Protein AF-A0A1I5QNH8-F1 (afdb_monomer_lite)

Foldseek 3Di:
DPDPPPPPQQFLLQALQWDWDWDDDPHDTDTDQWTFRPPPHTDIHGRGDHDPPGDGRDPQPPPPDHPPPDD

pLDDT: mean 75.52, std 16.67, range [40.16, 93.75]

Radius of gyration: 14.55 Å; chains: 1; bounding box: 27×33×35 Å

Secondary structure (DSSP, 8-state):
----------BGGGBTTEEEEEEEETTEEEEEEEEEE-SSS-EEEETTSB-TT--BPPTT--TTS------

Sequence (71 aa):
MPLYEKRDDVYCGGCGHFIRHYIWYRTQFMPLSVGHCTFPRVKDRQEGQSCPLWVPAEPGHNPLCPAEKGR

Structure (mmCIF, N/CA/C/O backbone):
data_AF-A0A1I5QNH8-F1
#
_entry.id   AF-A0A1I5QNH8-F1
#
loop_
_atom_site.group_PDB
_atom_site.id
_atom_site.type_symbol
_atom_site.label_atom_id
_atom_site.label_alt_id
_atom_site.label_comp_id
_atom_site.label_asym_id
_atom_site.label_entity_id
_atom_site.label_seq_id
_atom_site.pdbx_PDB_ins_code
_atom_site.Cartn_x
_atom_site.Cartn_y
_atom_site.Cartn_z
_atom_site.occupancy
_atom_site.B_iso_or_equiv
_atom_site.auth_seq_id
_atom_site.auth_comp_id
_atom_site.auth_asym_id
_atom_site.auth_atom_id
_atom_site.pdbx_PDB_model_num
ATOM 1 N N . MET A 1 1 ? -14.905 -26.247 -18.986 1.00 52.00 1 MET A N 1
ATOM 2 C CA . MET A 1 1 ? -14.350 -25.579 -17.792 1.00 52.00 1 MET A CA 1
ATOM 3 C C . MET A 1 1 ? -13.229 -24.680 -18.283 1.00 52.00 1 MET A C 1
ATOM 5 O O . MET A 1 1 ? -12.232 -25.235 -18.731 1.00 52.00 1 MET A O 1
ATOM 9 N N . PRO A 1 2 ? -13.396 -23.349 -18.354 1.00 51.19 2 PRO A N 1
ATOM 10 C CA . PRO A 1 2 ? -12.284 -22.493 -18.737 1.00 51.19 2 PRO A CA 1
ATOM 11 C C . PRO A 1 2 ? -11.235 -22.583 -17.629 1.00 51.19 2 PRO A C 1
ATOM 13 O O . PRO A 1 2 ? -11.546 -22.380 -16.454 1.00 51.19 2 PRO A O 1
ATOM 16 N N . LEU A 1 3 ? -10.019 -22.973 -18.002 1.00 56.47 3 LEU A N 1
ATOM 17 C CA . LEU A 1 3 ? -8.868 -22.886 -17.119 1.00 56.47 3 LEU A CA 1
ATOM 18 C C . LEU A 1 3 ? -8.707 -21.402 -16.787 1.00 56.47 3 LEU A C 1
ATOM 20 O O . LEU A 1 3 ? -8.549 -20.585 -17.691 1.00 56.47 3 LEU A O 1
ATOM 24 N N . TYR A 1 4 ? -8.841 -21.045 -15.510 1.00 59.34 4 TYR A N 1
ATOM 25 C CA . TYR A 1 4 ? -8.529 -19.705 -15.032 1.00 59.34 4 TYR A CA 1
ATOM 26 C C . TYR A 1 4 ? -7.014 -19.538 -15.169 1.00 59.34 4 TYR A C 1
ATOM 28 O O . TYR A 1 4 ? -6.257 -19.837 -14.246 1.00 59.34 4 TYR A O 1
ATOM 36 N N . GLU A 1 5 ? -6.559 -19.166 -16.366 1.00 55.69 5 GLU A N 1
ATOM 37 C CA . GLU A 1 5 ? -5.198 -18.704 -16.590 1.00 55.69 5 GLU A CA 1
ATOM 38 C C . GLU A 1 5 ? -5.032 -17.474 -15.709 1.00 55.69 5 GLU A C 1
ATOM 40 O O . GLU A 1 5 ? -5.573 -16.402 -15.988 1.00 55.69 5 GLU A O 1
ATOM 45 N N . LYS A 1 6 ? -4.353 -17.671 -14.577 1.00 53.09 6 LYS A N 1
ATOM 46 C CA . LYS A 1 6 ? -3.973 -16.610 -13.661 1.00 53.09 6 LYS A CA 1
ATOM 47 C C . LYS A 1 6 ? -3.088 -15.665 -14.463 1.00 53.09 6 LYS A C 1
ATOM 49 O O . LYS A 1 6 ? -1.891 -15.895 -14.592 1.00 53.09 6 LYS A O 1
ATOM 54 N N . ARG A 1 7 ? -3.682 -14.624 -15.047 1.00 55.75 7 ARG A N 1
ATOM 55 C CA . ARG A 1 7 ? -2.902 -13.490 -15.515 1.00 55.75 7 ARG A CA 1
ATOM 56 C C . ARG A 1 7 ? -2.188 -12.988 -14.274 1.00 55.75 7 ARG A C 1
ATOM 58 O O . ARG A 1 7 ? -2.837 -12.583 -13.307 1.00 55.75 7 ARG A O 1
ATOM 65 N N . ASP A 1 8 ? -0.865 -13.097 -14.266 1.00 57.38 8 ASP A N 1
ATOM 66 C CA . ASP A 1 8 ? -0.022 -12.361 -13.334 1.00 57.38 8 ASP A CA 1
ATOM 67 C C . ASP A 1 8 ? -0.136 -10.891 -13.729 1.00 57.38 8 ASP A C 1
ATOM 69 O O . ASP A 1 8 ? 0.752 -10.291 -14.332 1.00 57.38 8 ASP A O 1
ATOM 73 N N . ASP A 1 9 ? -1.324 -10.341 -13.502 1.00 62.31 9 ASP A N 1
ATOM 74 C CA . ASP A 1 9 ? -1.608 -8.972 -13.811 1.00 62.31 9 ASP A CA 1
ATOM 75 C C . ASP A 1 9 ? -0.715 -8.148 -12.883 1.00 62.31 9 ASP A C 1
ATOM 77 O O . ASP A 1 9 ? -0.821 -8.213 -11.654 1.00 62.31 9 ASP A O 1
ATOM 81 N N . VAL A 1 10 ? 0.210 -7.412 -13.497 1.00 75.31 10 VAL A N 1
ATOM 82 C CA . VAL A 1 10 ? 1.240 -6.568 -12.877 1.00 75.31 10 VAL A CA 1
ATOM 83 C C . VAL A 1 10 ? 0.634 -5.341 -12.180 1.00 75.31 10 VAL A C 1
ATOM 85 O O . VAL A 1 10 ? 0.990 -4.190 -12.445 1.00 75.31 10 VAL A O 1
ATOM 88 N N . TYR A 1 11 ? -0.331 -5.574 -11.294 1.00 82.62 11 TYR A N 1
ATOM 89 C CA . TYR A 1 11 ? -1.030 -4.569 -10.512 1.00 82.62 11 TYR A CA 1
ATOM 90 C C . TYR A 1 11 ? -0.270 -4.246 -9.230 1.00 82.62 11 TYR A C 1
ATOM 92 O O . TYR A 1 11 ? 0.305 -5.118 -8.573 1.00 82.62 11 TYR A O 1
ATOM 100 N N . CYS A 1 12 ? -0.324 -2.979 -8.828 1.00 84.25 12 CYS A N 1
ATOM 101 C CA . CYS A 1 12 ? 0.243 -2.489 -7.579 1.00 84.25 12 CYS A CA 1
ATOM 102 C C . CYS A 1 12 ? -0.221 -3.316 -6.374 1.00 84.25 12 CYS A C 1
ATOM 104 O O . CYS A 1 12 ? 0.586 -3.559 -5.490 1.00 84.25 12 CYS A O 1
ATOM 106 N N . GLY A 1 13 ? -1.459 -3.819 -6.354 1.00 79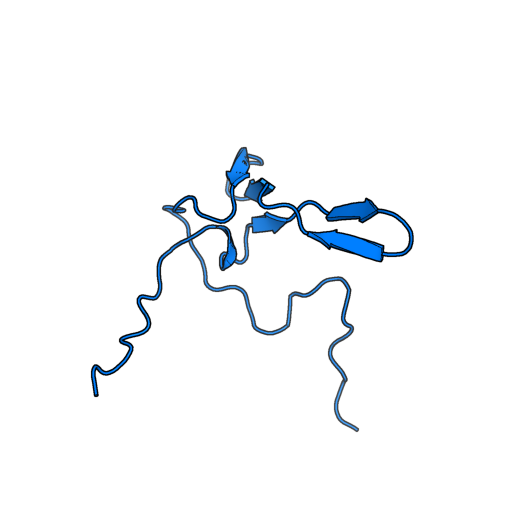.50 13 GLY A N 1
ATOM 107 C CA . GLY A 1 13 ? -1.975 -4.627 -5.246 1.00 79.50 13 GLY A CA 1
ATOM 108 C C . GLY A 1 13 ? -1.172 -5.880 -4.901 1.00 79.50 13 GLY A C 1
ATOM 109 O O . GLY A 1 13 ? -1.133 -6.260 -3.733 1.00 79.50 13 GLY A O 1
ATOM 110 N N . GLY A 1 14 ? -0.508 -6.485 -5.890 1.00 80.50 14 GLY A N 1
ATOM 111 C CA . GLY A 1 14 ? 0.386 -7.634 -5.705 1.00 80.50 14 GLY A CA 1
ATOM 112 C C . GLY A 1 14 ? 1.876 -7.282 -5.750 1.00 80.50 14 GLY A C 1
ATOM 113 O O . GLY A 1 14 ? 2.712 -8.181 -5.765 1.00 80.50 14 GLY A O 1
ATOM 114 N N . CYS A 1 15 ? 2.214 -5.993 -5.833 1.00 85.94 15 CYS A N 1
ATOM 115 C CA . CYS A 1 15 ? 3.588 -5.5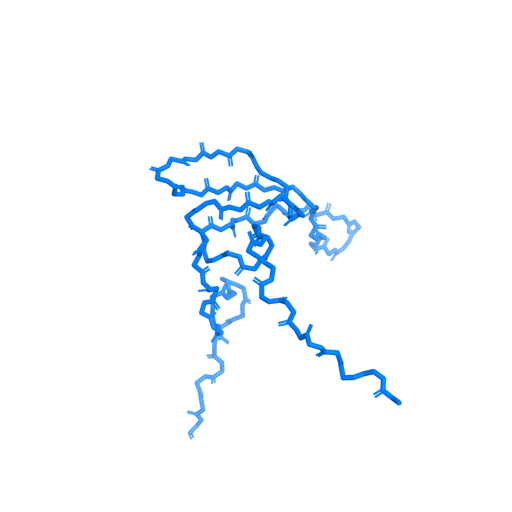25 -5.956 1.00 85.94 15 CYS A CA 1
ATOM 116 C C . CYS A 1 15 ? 4.270 -5.474 -4.586 1.00 85.94 15 CYS A C 1
ATOM 118 O O . CYS A 1 15 ? 3.750 -4.843 -3.667 1.00 85.94 15 CYS A O 1
ATOM 120 N N . GLY A 1 16 ? 5.486 -6.009 -4.470 1.00 84.00 16 GLY A N 1
ATOM 121 C CA . GLY A 1 16 ? 6.298 -5.906 -3.249 1.00 84.00 16 GLY A CA 1
ATOM 122 C C . GLY A 1 16 ? 6.680 -4.470 -2.852 1.00 84.00 16 GLY A C 1
ATOM 123 O O . GLY A 1 16 ? 7.089 -4.228 -1.722 1.00 84.00 16 GLY A O 1
ATOM 124 N N . HIS A 1 17 ? 6.529 -3.496 -3.756 1.00 86.62 17 HIS A N 1
ATOM 125 C CA . HIS A 1 17 ? 6.791 -2.077 -3.481 1.00 86.62 17 HIS A CA 1
ATOM 126 C C . HIS A 1 17 ? 5.547 -1.279 -3.074 1.00 86.62 17 HIS A C 1
ATOM 128 O O . HIS A 1 17 ? 5.658 -0.081 -2.798 1.00 86.62 17 HIS A O 1
ATOM 134 N N . PHE A 1 18 ? 4.362 -1.890 -3.098 1.00 88.31 18 PHE A N 1
ATOM 135 C CA . PHE A 1 18 ? 3.120 -1.200 -2.784 1.00 88.31 18 PHE A CA 1
ATOM 136 C C . PHE A 1 18 ? 2.793 -1.310 -1.296 1.00 88.31 18 PHE A C 1
ATOM 138 O O . PHE A 1 18 ? 2.539 -2.388 -0.767 1.00 88.31 18 PHE A O 1
ATOM 145 N N . ILE A 1 19 ? 2.756 -0.164 -0.627 1.00 88.44 19 ILE A N 1
ATOM 146 C CA . ILE A 1 19 ? 2.305 -0.031 0.753 1.00 88.44 19 ILE A CA 1
ATOM 147 C C . ILE A 1 19 ? 0.846 0.404 0.720 1.00 88.44 19 ILE A C 1
ATOM 149 O O . ILE A 1 19 ? 0.528 1.520 0.311 1.00 88.44 19 ILE A O 1
ATOM 153 N N . ARG A 1 20 ? -0.043 -0.485 1.157 1.00 89.38 20 ARG A N 1
ATOM 154 C CA . ARG A 1 20 ? -1.478 -0.215 1.242 1.00 89.38 20 ARG A CA 1
ATOM 155 C C . ARG A 1 20 ? -1.795 0.678 2.439 1.00 89.38 20 ARG A C 1
ATOM 157 O O . ARG A 1 20 ? -1.254 0.470 3.524 1.00 89.38 20 ARG A O 1
ATOM 164 N N . HIS A 1 21 ? -2.711 1.627 2.266 1.00 91.62 21 HIS A N 1
ATOM 165 C CA . HIS A 1 21 ? -3.253 2.376 3.394 1.00 91.62 21 HIS A CA 1
ATOM 166 C C . HIS A 1 21 ? -4.301 1.577 4.147 1.00 91.62 21 HIS A C 1
ATOM 168 O O . HIS A 1 21 ? -5.133 0.887 3.558 1.00 91.62 21 HIS A O 1
ATOM 174 N N . TYR A 1 22 ? -4.283 1.736 5.463 1.00 90.62 22 TYR A N 1
ATOM 175 C CA . TYR A 1 22 ? -5.294 1.201 6.352 1.00 90.62 22 TYR A CA 1
ATOM 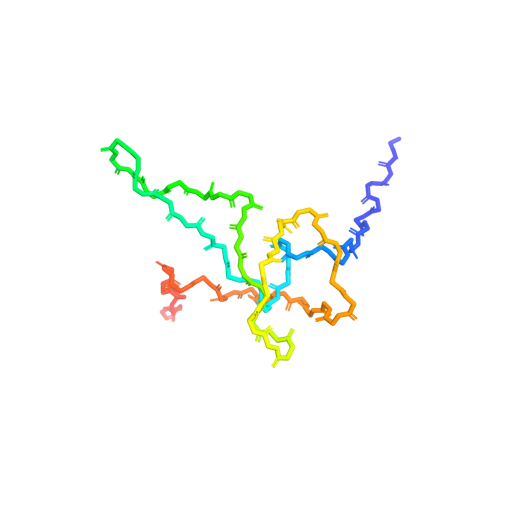176 C C . TYR A 1 22 ? -5.892 2.343 7.153 1.00 90.62 22 TYR A C 1
ATOM 178 O O . TYR A 1 22 ? -5.180 3.244 7.594 1.00 90.62 22 TYR A O 1
ATOM 186 N N . ILE A 1 23 ? -7.202 2.289 7.351 1.00 92.69 23 ILE A N 1
ATOM 187 C CA . ILE A 1 23 ? -7.899 3.192 8.263 1.00 92.69 23 ILE A CA 1
ATOM 188 C C . ILE A 1 23 ? -8.418 2.397 9.446 1.00 92.69 23 ILE A C 1
ATOM 190 O O . ILE A 1 23 ? -8.866 1.262 9.297 1.00 92.69 23 ILE A O 1
ATOM 194 N N . TRP A 1 24 ? -8.380 2.998 10.627 1.00 92.69 24 TRP A N 1
ATOM 195 C CA . TRP A 1 24 ? -9.077 2.444 11.775 1.00 92.69 24 TRP A CA 1
ATOM 196 C C . TRP A 1 24 ? -10.566 2.771 11.652 1.00 92.69 24 TRP A C 1
ATOM 198 O O . TRP A 1 24 ? -10.951 3.940 11.690 1.00 92.69 24 TRP A O 1
ATOM 208 N N . TYR A 1 25 ? -11.407 1.751 11.483 1.00 90.88 25 TYR A N 1
ATOM 209 C CA . TYR A 1 25 ? -12.853 1.924 11.382 1.00 90.88 25 TYR A CA 1
ATOM 210 C C . TYR A 1 25 ? -13.586 0.976 12.329 1.00 90.88 25 TYR A C 1
ATOM 212 O O . TYR A 1 25 ? -13.413 -0.242 12.271 1.00 90.88 25 TYR A O 1
ATOM 220 N N . ARG A 1 26 ? -14.442 1.561 13.180 1.00 89.62 26 ARG A N 1
ATOM 221 C CA . ARG A 1 26 ? -15.182 0.922 14.284 1.00 89.62 26 ARG A CA 1
ATOM 222 C C . ARG A 1 26 ? -14.267 0.252 15.309 1.00 89.62 26 ARG A C 1
ATOM 224 O O . ARG A 1 26 ? -14.101 0.774 16.403 1.00 89.62 26 ARG A O 1
ATOM 231 N N . THR A 1 27 ? -13.680 -0.879 14.948 1.00 93.75 27 THR A N 1
ATOM 232 C CA . THR A 1 27 ? -12.878 -1.739 15.829 1.00 93.75 27 THR A CA 1
ATOM 233 C C . THR A 1 27 ? -11.766 -2.483 15.085 1.00 93.75 27 THR A C 1
ATOM 235 O O . THR A 1 27 ? -11.119 -3.342 15.676 1.00 93.75 27 THR A O 1
ATOM 238 N N . GLN A 1 28 ? -11.556 -2.208 13.792 1.00 92.44 28 GLN A N 1
ATOM 239 C CA . GLN A 1 28 ? -10.574 -2.924 12.978 1.00 92.44 28 GLN A CA 1
ATOM 240 C C . GLN A 1 28 ? -9.877 -2.008 11.970 1.00 92.44 28 GLN A C 1
ATOM 242 O O . GLN A 1 28 ? -10.428 -0.994 11.533 1.00 92.44 28 GLN A O 1
ATOM 247 N N . PHE A 1 29 ? -8.669 -2.400 11.568 1.00 92.50 29 PHE A N 1
ATOM 248 C CA . PHE A 1 29 ? -7.976 -1.795 10.436 1.00 92.50 29 PHE A CA 1
ATOM 249 C C . PHE A 1 29 ? -8.595 -2.294 9.132 1.00 92.50 29 PHE A C 1
ATOM 251 O O . PHE A 1 29 ? -8.561 -3.488 8.843 1.00 92.50 29 PHE A O 1
ATOM 258 N N . MET A 1 30 ? -9.155 -1.384 8.339 1.00 89.75 30 MET A N 1
ATOM 259 C CA . MET A 1 30 ? -9.705 -1.710 7.028 1.00 89.75 30 MET A CA 1
ATOM 260 C C . MET A 1 30 ? -8.735 -1.304 5.918 1.00 89.75 30 MET A C 1
ATOM 262 O O . MET A 1 30 ? -8.277 -0.156 5.920 1.00 89.75 30 MET A O 1
ATOM 266 N N . PRO A 1 31 ? -8.427 -2.212 4.972 1.00 90.19 31 PRO A N 1
ATOM 267 C CA . PRO A 1 31 ? -7.607 -1.889 3.815 1.00 90.19 31 PRO A CA 1
ATOM 268 C C . PRO A 1 31 ? -8.339 -0.905 2.905 1.00 90.19 31 PRO A C 1
ATOM 270 O O . PRO A 1 31 ? -9.513 -1.091 2.586 1.00 90.19 31 PRO A O 1
ATOM 273 N N . LEU A 1 32 ? -7.628 0.115 2.436 1.00 88.56 32 LEU A N 1
ATOM 274 C CA . LEU A 1 32 ? -8.083 0.965 1.346 1.00 88.56 32 LEU A CA 1
ATOM 275 C C . LEU A 1 32 ? -7.529 0.467 0.009 1.00 88.56 32 LEU A C 1
ATOM 277 O O . LEU A 1 32 ? -6.469 -0.155 -0.059 1.00 88.56 32 LEU A O 1
ATOM 281 N N . SER A 1 33 ? -8.226 0.810 -1.073 1.00 87.31 33 SER A N 1
ATOM 282 C CA . SER A 1 33 ? -7.760 0.604 -2.450 1.00 87.31 33 SER A CA 1
ATOM 283 C C . SER A 1 33 ? -6.677 1.607 -2.873 1.00 87.31 33 SER A C 1
ATOM 285 O O . SER A 1 33 ? -6.232 1.586 -4.020 1.00 87.31 33 SER A O 1
ATOM 287 N N . VAL A 1 34 ? -6.245 2.485 -1.962 1.00 89.50 34 VAL A N 1
ATOM 288 C CA . VAL A 1 34 ? -5.194 3.487 -2.169 1.00 89.50 34 VAL A CA 1
ATOM 289 C C . VAL A 1 34 ? -3.988 3.193 -1.283 1.00 89.50 34 VAL A C 1
ATOM 291 O O . VAL A 1 34 ? -4.103 2.595 -0.212 1.00 89.50 34 VAL A O 1
ATOM 294 N N . GLY A 1 35 ? -2.823 3.627 -1.734 1.00 90.50 35 GLY A N 1
ATOM 295 C CA . GLY A 1 35 ? -1.573 3.479 -1.013 1.00 90.50 35 GLY A CA 1
ATOM 296 C C . GLY A 1 35 ? -0.440 4.186 -1.739 1.00 90.50 35 GLY A C 1
ATOM 297 O O . GLY A 1 35 ? -0.668 5.077 -2.564 1.00 90.50 35 GLY A O 1
ATOM 298 N N . HIS A 1 36 ? 0.783 3.742 -1.480 1.00 92.12 36 HIS A N 1
ATOM 299 C CA . HIS A 1 36 ? 1.970 4.293 -2.113 1.00 92.12 36 HIS A CA 1
ATOM 300 C C . HIS A 1 36 ? 2.842 3.200 -2.715 1.00 92.12 36 HIS A C 1
ATOM 302 O O . HIS A 1 36 ? 3.127 2.191 -2.080 1.00 92.12 36 HIS A O 1
ATOM 308 N N . CYS A 1 37 ? 3.332 3.425 -3.930 1.00 88.56 37 CYS A N 1
ATOM 309 C CA . CYS A 1 37 ? 4.474 2.680 -4.446 1.00 88.56 37 CYS A CA 1
ATOM 310 C C . CYS A 1 37 ? 5.745 3.409 -4.011 1.00 88.56 37 CYS A C 1
ATOM 312 O O . CYS A 1 37 ? 5.924 4.573 -4.366 1.00 88.56 37 CYS A O 1
ATOM 314 N N . THR A 1 38 ? 6.609 2.755 -3.238 1.00 86.75 38 THR A N 1
ATOM 315 C CA . THR A 1 38 ? 7.820 3.381 -2.680 1.00 86.75 38 THR A CA 1
ATOM 316 C C . THR A 1 38 ? 8.988 3.434 -3.661 1.00 86.75 38 THR A C 1
ATOM 318 O O . THR A 1 38 ? 9.911 4.225 -3.464 1.00 86.75 38 THR A O 1
ATOM 321 N N . PHE A 1 39 ? 8.948 2.652 -4.746 1.00 82.88 39 PHE A N 1
ATOM 322 C CA . PHE A 1 39 ? 10.070 2.500 -5.671 1.00 82.88 39 PHE A CA 1
ATOM 323 C C . PHE A 1 39 ? 9.810 3.101 -7.066 1.00 82.88 39 PHE A C 1
ATOM 325 O O . PHE A 1 39 ? 8.722 2.944 -7.634 1.00 82.88 39 PHE A O 1
ATOM 332 N N . PRO A 1 40 ? 10.793 3.785 -7.691 1.00 79.75 40 PRO A N 1
ATOM 333 C CA . PRO A 1 40 ? 12.049 4.308 -7.121 1.00 79.75 40 PRO A CA 1
ATOM 334 C C . PRO A 1 40 ? 11.866 5.550 -6.229 1.00 79.75 40 PRO A C 1
ATOM 336 O O . PRO A 1 40 ? 12.819 6.033 -5.630 1.00 79.75 40 PRO A O 1
ATOM 339 N N . ARG A 1 41 ? 10.653 6.103 -6.173 1.00 85.00 41 ARG A N 1
ATOM 340 C CA . ARG A 1 41 ? 10.250 7.206 -5.294 1.00 85.00 41 ARG A CA 1
ATOM 341 C C . ARG A 1 41 ? 8.840 6.927 -4.797 1.00 85.00 41 ARG A C 1
ATOM 343 O O . ARG A 1 41 ? 8.100 6.229 -5.491 1.00 85.00 41 ARG A O 1
ATOM 350 N N . VAL A 1 42 ? 8.466 7.521 -3.668 1.00 87.50 42 VAL A N 1
ATOM 351 C CA . VAL A 1 42 ? 7.104 7.443 -3.125 1.00 87.50 42 VAL A CA 1
ATOM 352 C C . VAL A 1 42 ? 6.133 8.122 -4.092 1.00 87.50 42 VAL A C 1
ATOM 354 O O . VAL A 1 42 ? 6.287 9.299 -4.412 1.00 87.50 42 VAL A O 1
ATOM 357 N N . LYS A 1 43 ? 5.172 7.353 -4.603 1.00 87.44 43 LYS A N 1
ATOM 358 C CA . LYS A 1 43 ? 4.123 7.805 -5.524 1.00 87.44 43 LYS A CA 1
ATOM 359 C C . LYS A 1 43 ? 2.782 7.291 -5.042 1.00 87.44 43 LYS A C 1
ATOM 361 O O . LYS A 1 43 ? 2.669 6.104 -4.736 1.00 87.44 43 LYS A O 1
ATOM 366 N N . ASP A 1 44 ? 1.769 8.140 -5.088 1.00 88.94 44 ASP A N 1
ATOM 367 C CA . ASP A 1 44 ? 0.392 7.743 -4.805 1.00 88.94 44 ASP A CA 1
ATOM 368 C C . ASP A 1 44 ? -0.096 6.782 -5.883 1.00 88.94 44 ASP A C 1
ATOM 370 O O . ASP A 1 44 ? 0.031 7.043 -7.083 1.00 88.94 44 ASP A O 1
ATOM 374 N N . ARG A 1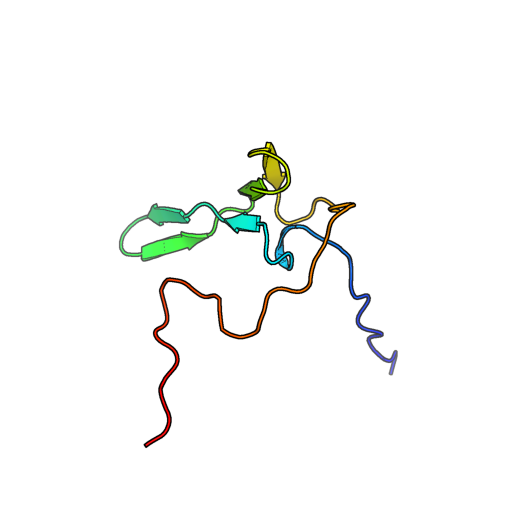 45 ? -0.604 5.626 -5.457 1.00 88.81 45 ARG A N 1
ATOM 375 C CA . ARG A 1 45 ? -1.067 4.560 -6.345 1.00 88.81 45 ARG A CA 1
ATOM 376 C C . ARG A 1 45 ? -2.336 3.925 -5.803 1.00 88.81 45 ARG A C 1
ATOM 378 O O . ARG A 1 45 ? -2.579 3.907 -4.600 1.00 88.81 45 ARG A O 1
ATOM 385 N N . GLN A 1 46 ? -3.129 3.377 -6.715 1.00 88.69 46 GLN A N 1
ATOM 386 C CA . GLN A 1 46 ? -4.273 2.538 -6.367 1.00 88.69 46 GLN A CA 1
ATOM 387 C C . GLN A 1 46 ? -3.942 1.071 -6.623 1.00 88.69 46 GLN A C 1
ATOM 389 O O . GLN A 1 46 ? -3.125 0.761 -7.491 1.00 88.69 46 GLN A O 1
ATOM 394 N N . GLU A 1 47 ? -4.601 0.180 -5.892 1.00 85.62 47 GLU A N 1
ATOM 395 C CA . GLU A 1 47 ? -4.389 -1.267 -5.945 1.00 85.62 47 GLU A CA 1
ATOM 396 C C . GLU A 1 47 ? -4.510 -1.830 -7.369 1.00 85.62 47 GLU A C 1
ATOM 398 O O . GLU A 1 47 ? -3.660 -2.609 -7.796 1.00 85.62 47 GLU A O 1
ATOM 403 N N . GLY A 1 48 ? -5.516 -1.378 -8.123 1.00 83.56 48 GLY A N 1
ATOM 404 C CA . GLY A 1 48 ? -5.777 -1.823 -9.496 1.00 83.56 48 GLY A CA 1
ATOM 405 C C . GLY A 1 48 ? -4.935 -1.139 -10.576 1.00 83.56 48 GLY A C 1
ATOM 406 O O . GLY A 1 48 ? -5.122 -1.419 -11.755 1.00 83.56 48 GLY A O 1
ATOM 407 N N . GLN A 1 49 ? -4.027 -0.221 -10.228 1.00 86.19 49 GLN A N 1
ATOM 408 C CA . GLN A 1 49 ? -3.140 0.374 -11.230 1.00 86.19 49 GLN A CA 1
ATOM 409 C C . GLN A 1 49 ? -1.983 -0.559 -11.562 1.00 86.19 49 GLN A C 1
ATOM 411 O O . GLN A 1 49 ? -1.406 -1.176 -10.671 1.00 86.19 49 GLN A O 1
ATOM 416 N N . SER A 1 50 ? -1.584 -0.602 -12.831 1.00 84.69 50 SER A N 1
ATOM 417 C CA . SER A 1 50 ? -0.395 -1.336 -13.249 1.00 84.69 50 SER A CA 1
ATOM 418 C C . SER A 1 50 ? 0.895 -0.611 -12.843 1.00 84.69 50 SER A C 1
ATOM 420 O O . SER A 1 50 ? 0.989 0.627 -12.859 1.00 84.69 50 SER A O 1
ATOM 422 N N . CYS A 1 51 ? 1.907 -1.393 -12.461 1.00 79.44 51 CYS A N 1
ATOM 423 C CA . CYS A 1 51 ? 3.244 -0.898 -12.146 1.00 79.44 51 CYS A CA 1
ATOM 424 C C . CYS A 1 51 ? 4.243 -1.373 -13.217 1.00 79.44 51 CYS A C 1
ATOM 426 O O . CYS A 1 51 ? 4.367 -2.574 -13.428 1.00 79.44 51 CYS A O 1
ATOM 428 N N . PRO A 1 52 ? 5.004 -0.473 -13.869 1.00 80.00 52 PRO A N 1
ATOM 429 C CA . PRO A 1 52 ? 6.038 -0.878 -14.828 1.00 80.00 52 PRO A CA 1
ATOM 430 C C . PRO A 1 52 ? 7.257 -1.529 -14.154 1.00 80.00 52 PRO A C 1
ATOM 432 O O . PRO A 1 52 ? 8.018 -2.233 -14.803 1.00 80.00 52 PRO A O 1
ATOM 435 N N . LEU A 1 53 ? 7.444 -1.286 -12.854 1.00 83.12 53 LEU A N 1
ATOM 436 C CA . LEU A 1 53 ? 8.497 -1.869 -12.015 1.00 83.12 53 LEU A CA 1
ATOM 437 C C . LEU A 1 53 ? 7.867 -2.825 -10.999 1.00 83.12 53 LEU A C 1
ATOM 439 O O . LEU A 1 53 ? 8.146 -2.760 -9.803 1.00 83.12 53 LEU A O 1
ATOM 443 N N . TRP A 1 54 ? 6.896 -3.609 -11.460 1.00 84.62 54 TRP A N 1
ATOM 444 C CA . TRP A 1 54 ? 6.221 -4.586 -10.625 1.00 84.62 54 TRP A CA 1
ATOM 445 C C . TRP A 1 54 ? 7.184 -5.714 -10.263 1.00 84.62 54 TRP A C 1
ATOM 447 O O . TRP A 1 54 ? 7.881 -6.248 -11.123 1.00 84.62 54 TRP A O 1
ATOM 457 N N . VAL A 1 55 ? 7.194 -6.077 -8.988 1.00 84.25 55 VAL A N 1
ATOM 458 C CA . VAL A 1 55 ? 7.935 -7.224 -8.464 1.00 84.25 55 VAL A CA 1
ATOM 459 C C . VAL A 1 55 ? 6.943 -8.037 -7.641 1.00 84.25 55 VAL A C 1
ATOM 461 O O . VAL A 1 55 ? 6.182 -7.422 -6.882 1.00 84.25 55 VAL A O 1
ATOM 464 N N . PRO A 1 56 ? 6.915 -9.375 -7.770 1.00 81.62 56 PRO A N 1
ATOM 465 C CA . PRO A 1 56 ? 6.034 -10.199 -6.956 1.00 81.62 56 PRO A CA 1
ATOM 466 C C . PRO A 1 56 ? 6.301 -9.937 -5.473 1.00 81.62 56 PRO A C 1
ATOM 468 O O . PRO A 1 56 ? 7.450 -9.928 -5.032 1.00 81.62 56 PRO A O 1
ATOM 471 N N . ALA A 1 57 ? 5.242 -9.689 -4.701 1.00 74.94 57 ALA A N 1
ATOM 472 C CA . ALA A 1 57 ? 5.367 -9.628 -3.253 1.00 74.94 57 ALA A CA 1
ATOM 473 C C . ALA A 1 57 ? 5.829 -10.995 -2.722 1.00 74.94 57 ALA A C 1
ATOM 475 O O . ALA A 1 57 ? 5.205 -12.020 -3.005 1.00 74.94 57 ALA A O 1
ATOM 476 N N . GLU A 1 58 ? 6.919 -11.009 -1.953 1.00 69.69 58 GLU A N 1
ATOM 477 C CA . GLU A 1 58 ? 7.383 -12.213 -1.263 1.00 69.69 58 GLU A CA 1
ATOM 478 C C . GLU A 1 58 ? 6.260 -12.731 -0.339 1.00 69.69 58 GLU A C 1
ATOM 480 O O . GLU A 1 58 ? 5.690 -11.938 0.429 1.00 69.69 58 GLU A O 1
ATOM 485 N N . PRO A 1 59 ? 5.927 -14.037 -0.378 1.00 55.88 59 PRO A N 1
ATOM 486 C CA . PRO A 1 59 ? 4.954 -14.639 0.526 1.00 55.88 59 PRO A CA 1
ATOM 487 C C . PRO A 1 59 ? 5.518 -14.615 1.952 1.00 55.88 59 PRO A C 1
ATOM 489 O O . PRO A 1 59 ? 6.216 -15.523 2.387 1.00 55.88 59 PRO A O 1
ATOM 492 N N . GLY A 1 60 ? 5.269 -13.522 2.667 1.00 53.72 60 GLY A N 1
ATOM 493 C CA . GLY A 1 60 ? 5.838 -13.276 3.993 1.00 53.72 60 GLY A CA 1
ATOM 494 C C . GLY A 1 60 ? 6.002 -11.800 4.346 1.00 53.72 60 GLY A C 1
ATOM 495 O O . GLY A 1 60 ? 6.162 -11.479 5.520 1.00 53.72 60 GLY A O 1
ATOM 496 N N . HIS A 1 61 ? 5.893 -10.878 3.383 1.00 52.34 61 HIS A N 1
ATOM 497 C CA . HIS A 1 61 ? 5.917 -9.440 3.669 1.00 52.34 61 HIS A CA 1
ATOM 498 C C . HIS A 1 61 ? 4.533 -8.912 4.087 1.00 52.34 61 HIS A C 1
ATOM 500 O O . HIS A 1 61 ? 4.002 -7.969 3.506 1.00 52.34 61 HIS A O 1
ATOM 506 N N . ASN A 1 62 ? 3.919 -9.532 5.097 1.00 48.19 62 ASN A N 1
ATOM 507 C CA . ASN A 1 62 ? 2.900 -8.849 5.883 1.00 48.19 62 ASN A CA 1
ATOM 508 C C . ASN A 1 62 ? 3.598 -8.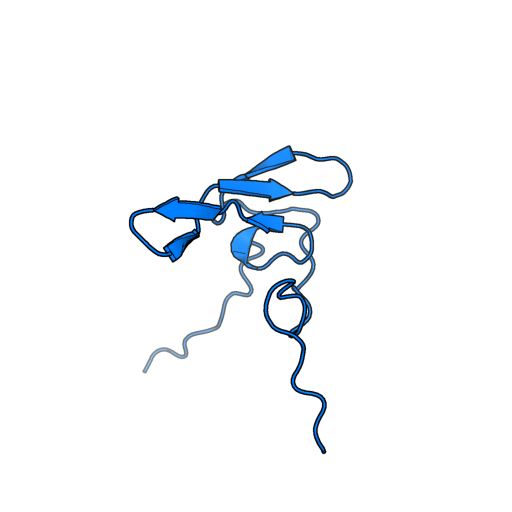287 7.130 1.00 48.19 62 ASN A C 1
ATOM 510 O O . ASN A 1 62 ? 3.934 -9.071 8.017 1.00 48.19 62 ASN A O 1
ATOM 514 N N . PRO A 1 63 ? 3.813 -6.965 7.248 1.00 51.28 63 PRO A N 1
ATOM 515 C CA . PRO A 1 63 ? 4.459 -6.383 8.425 1.00 51.28 63 PRO A CA 1
ATOM 516 C C . PRO A 1 63 ? 3.659 -6.588 9.729 1.00 51.28 63 PRO A C 1
ATOM 518 O O . PRO A 1 63 ? 4.158 -6.247 10.797 1.00 51.28 63 PRO A O 1
ATOM 521 N N . LEU A 1 64 ? 2.440 -7.147 9.661 1.00 49.44 64 LEU A N 1
ATOM 522 C CA . LEU A 1 64 ? 1.567 -7.414 10.810 1.00 49.44 64 LEU A CA 1
ATOM 523 C C . LEU A 1 64 ? 1.371 -8.901 11.145 1.00 49.44 64 LEU A C 1
ATOM 525 O O . LEU A 1 64 ? 0.763 -9.201 12.171 1.00 49.44 64 LEU A O 1
ATOM 529 N N . CYS A 1 65 ? 1.882 -9.834 10.338 1.00 42.19 65 CYS A N 1
ATOM 530 C CA . CYS A 1 65 ? 1.887 -11.252 10.700 1.00 42.19 65 CYS A CA 1
ATOM 531 C C . CYS A 1 65 ? 3.339 -11.684 10.897 1.00 42.19 65 CYS A C 1
ATOM 533 O O . CYS A 1 65 ? 4.046 -11.839 9.900 1.00 42.19 65 CYS A O 1
ATOM 535 N N . PRO A 1 66 ? 3.822 -11.872 12.140 1.00 40.16 66 PRO A N 1
ATOM 536 C CA . PRO A 1 66 ? 5.096 -12.542 12.326 1.00 40.16 66 PRO A CA 1
ATOM 537 C C . PRO A 1 66 ? 4.962 -13.914 11.671 1.00 40.16 66 PRO A C 1
ATOM 539 O O . PRO A 1 66 ? 4.054 -14.673 12.007 1.00 40.16 66 PRO A O 1
ATOM 542 N N . ALA A 1 67 ? 5.824 -14.188 10.690 1.00 50.41 67 ALA A N 1
ATOM 543 C CA . ALA A 1 67 ? 5.965 -15.513 10.116 1.00 50.41 67 ALA A CA 1
ATOM 544 C C . ALA A 1 67 ? 6.041 -16.503 11.280 1.00 50.41 67 ALA A C 1
ATOM 546 O O . ALA A 1 67 ? 6.942 -16.401 12.118 1.00 50.41 67 ALA A O 1
ATOM 547 N N . GLU A 1 68 ? 5.057 -17.394 11.375 1.00 50.78 68 GLU A N 1
ATOM 548 C CA . GLU A 1 68 ? 5.068 -18.482 12.337 1.00 50.78 68 GLU A CA 1
ATOM 549 C C . GLU A 1 68 ? 6.322 -19.307 12.037 1.00 50.78 68 GLU A C 1
ATOM 551 O O . GLU A 1 68 ? 6.361 -20.108 11.104 1.00 50.78 68 GLU A O 1
ATOM 556 N N . LYS A 1 69 ? 7.409 -19.035 12.770 1.00 47.78 69 LYS A N 1
ATOM 557 C CA . LYS A 1 69 ? 8.616 -19.854 12.731 1.00 47.78 69 LYS A CA 1
ATOM 558 C C . LYS A 1 69 ? 8.201 -21.228 13.233 1.00 47.78 69 LYS A C 1
ATOM 560 O O . LYS A 1 69 ? 7.915 -21.391 14.419 1.00 47.78 69 LYS A O 1
ATOM 565 N N . GLY A 1 70 ? 8.130 -22.172 12.297 1.00 46.72 70 GLY A N 1
ATOM 566 C CA . GLY A 1 70 ? 7.922 -23.585 12.570 1.00 46.72 70 GLY A C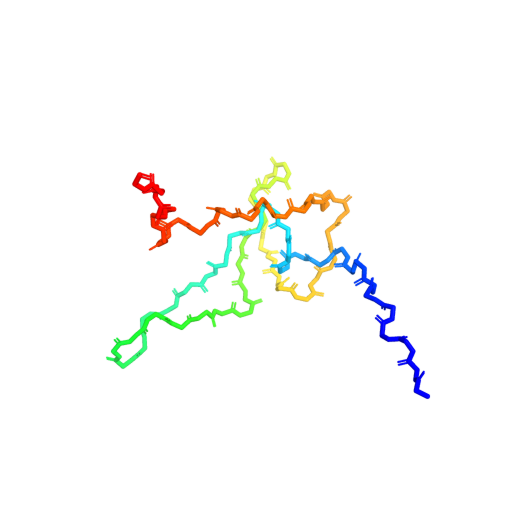A 1
ATOM 567 C C . GLY A 1 70 ? 8.853 -24.054 13.686 1.00 46.72 70 GLY A C 1
ATOM 568 O O . GLY A 1 70 ? 10.030 -23.687 13.716 1.00 46.72 70 GLY A O 1
ATOM 569 N N . ARG A 1 71 ? 8.251 -24.788 14.620 1.00 48.12 71 ARG A N 1
ATOM 570 C CA . ARG A 1 71 ? 8.877 -25.424 15.778 1.00 48.12 71 ARG A CA 1
ATOM 571 C C . ARG A 1 71 ? 9.911 -26.463 15.358 1.00 48.12 71 ARG A C 1
ATOM 573 O O . ARG A 1 71 ? 9.619 -27.204 14.395 1.00 48.12 71 ARG A O 1
#